Protein AF-A0A650CQJ6-F1 (afdb_monomer_lite)

pLDDT: mean 79.08, std 10.85, range [53.03, 90.56]

Organism: NCBI:txid41675

Sequence (83 aa):
MVKATVGIPSLLRKSLHKTLRALMQQSEDDFDIIITYKGNLTREFEEYEKVLNIRFLEQKEELFEEGLNLVLENADGKNTINY

Structure (mmCIF, N/CA/C/O backbone):
data_AF-A0A650CQJ6-F1
#
_entry.id   AF-A0A650CQJ6-F1
#
loop_
_atom_site.group_PDB
_atom_site.id
_atom_site.type_symbol
_atom_site.label_atom_id
_atom_site.label_alt_id
_atom_site.label_comp_id
_atom_site.label_asym_id
_atom_site.label_entity_id
_atom_site.label_seq_id
_atom_site.pdbx_PDB_ins_code
_atom_site.Cartn_x
_atom_site.Cartn_y
_atom_site.Cartn_z
_atom_site.occupancy
_atom_site.B_iso_or_equiv
_atom_site.auth_seq_id
_atom_site.auth_comp_id
_atom_site.auth_asym_id
_atom_site.auth_atom_id
_atom_site.pdbx_PDB_model_num
ATOM 1 N N . MET A 1 1 ? 12.918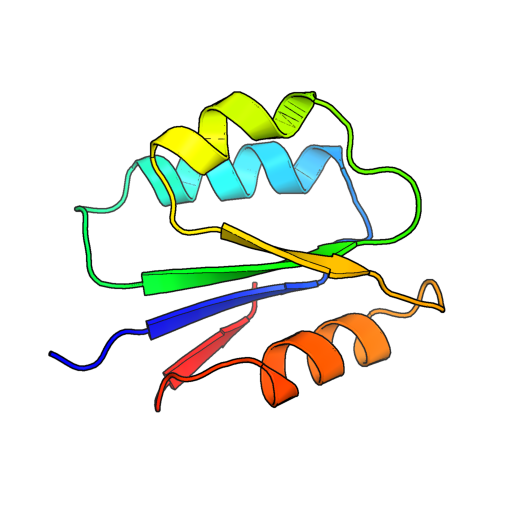 -9.760 -16.319 1.00 53.03 1 MET A N 1
ATOM 2 C CA . MET A 1 1 ? 13.499 -8.901 -15.265 1.00 53.03 1 MET A CA 1
ATOM 3 C C . MET A 1 1 ? 12.944 -9.353 -13.924 1.00 53.03 1 MET A C 1
ATOM 5 O O . MET A 1 1 ? 11.874 -9.951 -13.910 1.00 53.03 1 MET A O 1
ATOM 9 N N . VAL A 1 2 ? 13.697 -9.190 -12.833 1.00 56.94 2 VAL A N 1
ATOM 10 C CA . VAL A 1 2 ? 13.194 -9.493 -11.482 1.00 56.94 2 VAL A CA 1
ATOM 11 C C . VAL A 1 2 ? 12.328 -8.314 -11.065 1.00 56.94 2 VAL A C 1
ATOM 13 O O . VAL A 1 2 ? 12.855 -7.222 -10.902 1.00 56.94 2 VAL A O 1
ATOM 16 N N . LYS A 1 3 ? 11.022 -8.539 -10.927 1.00 70.25 3 LYS A N 1
ATOM 17 C CA . LYS A 1 3 ? 10.080 -7.523 -10.463 1.00 70.25 3 LYS A CA 1
ATOM 18 C C . LYS A 1 3 ? 10.199 -7.399 -8.942 1.00 70.25 3 LYS A C 1
ATOM 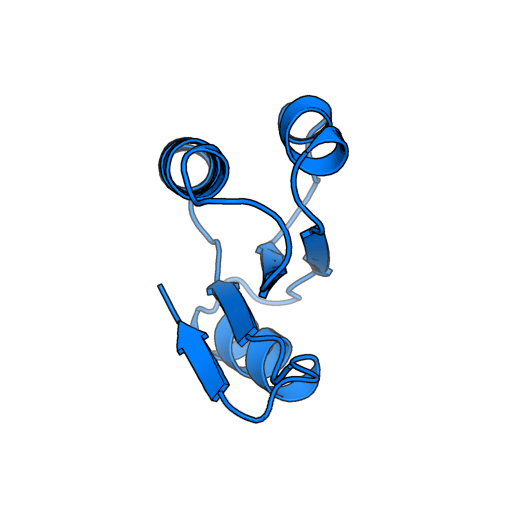20 O O . LYS A 1 3 ? 10.157 -8.414 -8.243 1.00 70.25 3 LYS A O 1
ATOM 25 N N . ALA A 1 4 ? 10.434 -6.195 -8.438 1.00 76.44 4 ALA A N 1
ATOM 26 C CA . ALA A 1 4 ? 10.511 -5.934 -7.005 1.00 76.44 4 ALA A CA 1
ATOM 27 C C . ALA A 1 4 ? 9.103 -5.820 -6.401 1.00 76.44 4 ALA A C 1
ATOM 29 O O . ALA A 1 4 ? 8.142 -5.487 -7.091 1.00 76.44 4 ALA A O 1
ATOM 30 N N . THR A 1 5 ? 8.970 -6.076 -5.101 1.00 84.06 5 THR A N 1
ATOM 31 C CA . THR A 1 5 ? 7.736 -5.763 -4.368 1.00 84.06 5 THR A CA 1
ATOM 32 C C . THR A 1 5 ? 8.031 -4.730 -3.287 1.00 84.06 5 THR A C 1
ATOM 34 O O . THR A 1 5 ? 8.921 -4.922 -2.456 1.00 84.06 5 THR A O 1
ATOM 37 N N . VAL A 1 6 ? 7.282 -3.628 -3.307 1.00 84.56 6 VAL A N 1
ATOM 38 C CA . VAL A 1 6 ? 7.323 -2.563 -2.305 1.00 84.56 6 VAL A CA 1
ATOM 39 C C . VAL A 1 6 ? 6.189 -2.788 -1.315 1.00 84.56 6 VAL A C 1
ATOM 41 O O . VAL A 1 6 ? 5.014 -2.687 -1.664 1.00 84.56 6 VAL A O 1
ATOM 44 N N . GLY A 1 7 ? 6.548 -3.101 -0.076 1.00 84.88 7 GLY A N 1
ATOM 45 C CA . GLY A 1 7 ? 5.610 -3.308 1.016 1.00 84.88 7 GLY A CA 1
ATOM 46 C C . GLY A 1 7 ? 5.442 -2.062 1.871 1.00 84.88 7 GLY A C 1
ATOM 47 O O . GLY A 1 7 ? 6.436 -1.532 2.364 1.00 84.88 7 GLY A O 1
ATOM 48 N N . ILE A 1 8 ? 4.204 -1.608 2.076 1.00 85.88 8 ILE A N 1
ATOM 49 C CA . ILE A 1 8 ? 3.890 -0.435 2.902 1.00 85.88 8 ILE A CA 1
ATOM 50 C C . ILE A 1 8 ? 2.879 -0.831 3.989 1.00 85.88 8 ILE A C 1
ATOM 52 O O . ILE A 1 8 ? 1.667 -0.810 3.741 1.00 85.88 8 ILE A O 1
ATOM 56 N N . PRO A 1 9 ? 3.343 -1.173 5.204 1.00 81.06 9 PRO A N 1
ATOM 57 C CA . PRO A 1 9 ? 2.467 -1.397 6.344 1.00 81.06 9 PRO A CA 1
ATOM 58 C C . PRO A 1 9 ? 1.897 -0.067 6.846 1.00 81.06 9 PRO A C 1
ATOM 60 O O . PRO A 1 9 ? 2.569 0.695 7.542 1.00 81.06 9 PRO A O 1
ATOM 63 N N . SER A 1 10 ? 0.661 0.263 6.463 1.00 73.8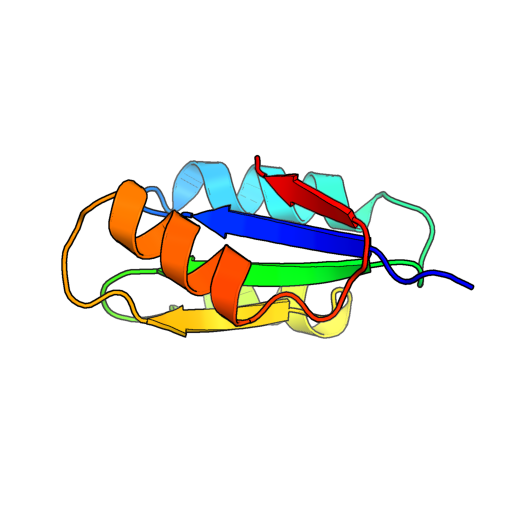1 10 SER A N 1
ATOM 64 C CA . SER A 1 10 ? 0.100 1.588 6.725 1.00 73.81 10 SER A CA 1
ATOM 65 C C . SER A 1 10 ? -0.880 1.594 7.894 1.00 73.81 10 SER A C 1
ATOM 67 O O . SER A 1 10 ? -1.990 1.076 7.813 1.00 73.81 10 SER A O 1
ATOM 69 N N . LEU A 1 11 ? -0.486 2.295 8.960 1.00 66.12 11 LEU A N 1
ATOM 70 C CA . LEU A 1 11 ? -1.389 2.771 10.017 1.00 66.12 11 LEU A CA 1
ATOM 71 C C . LEU A 1 11 ? -1.728 4.271 9.849 1.00 66.12 11 LEU A C 1
ATOM 73 O O . LEU A 1 11 ? -2.578 4.812 10.551 1.00 66.12 11 LEU A O 1
ATOM 77 N N . LEU A 1 12 ? -1.067 4.982 8.919 1.00 60.31 12 LEU A N 1
ATOM 78 C CA . LEU A 1 12 ? -1.063 6.450 8.843 1.00 60.31 12 LEU A CA 1
ATOM 79 C C . LEU A 1 12 ? -1.405 6.971 7.435 1.00 60.31 12 LEU A C 1
ATOM 81 O O . LEU A 1 12 ? -0.596 6.952 6.509 1.00 60.31 12 LEU A O 1
ATOM 85 N N . ARG A 1 13 ? -2.606 7.545 7.297 1.00 68.31 13 ARG A N 1
ATOM 86 C CA . ARG A 1 13 ? -3.175 7.998 6.010 1.00 68.31 13 ARG A CA 1
ATOM 87 C C . ARG A 1 13 ? -2.422 9.169 5.352 1.00 68.31 13 ARG A C 1
ATOM 89 O O . ARG A 1 13 ? -2.324 9.234 4.132 1.00 68.31 13 ARG A O 1
ATOM 96 N N . LYS A 1 14 ? -1.851 10.101 6.132 1.00 67.75 14 LYS A N 1
ATOM 97 C CA . LYS A 1 14 ? -1.183 11.309 5.586 1.00 67.75 14 LYS A CA 1
ATOM 98 C C . LYS A 1 14 ? 0.216 11.048 5.020 1.00 67.75 14 LYS A C 1
ATOM 100 O O . LYS A 1 14 ? 0.627 11.745 4.092 1.00 67.75 14 LYS A O 1
ATOM 105 N N . SER A 1 15 ? 0.965 10.105 5.590 1.00 74.50 15 SER A N 1
ATOM 106 C CA . SER A 1 15 ? 2.291 9.732 5.081 1.00 74.50 15 SER A CA 1
ATOM 107 C C . SER A 1 15 ? 2.172 8.896 3.812 1.00 74.50 15 SER A C 1
ATOM 109 O O . SER A 1 15 ? 2.961 9.102 2.894 1.00 74.50 15 SER A O 1
ATOM 111 N N . LEU A 1 16 ? 1.134 8.058 3.710 1.00 81.81 16 LEU A N 1
ATOM 112 C CA . LEU A 1 16 ? 0.910 7.196 2.552 1.00 81.81 16 LEU A CA 1
ATOM 113 C C . LEU A 1 16 ? 0.815 7.981 1.235 1.00 81.81 16 LEU A C 1
ATOM 115 O O . LEU A 1 16 ? 1.500 7.641 0.278 1.00 81.81 16 LEU A O 1
ATOM 119 N N . HIS A 1 17 ? 0.070 9.091 1.199 1.00 84.81 17 HIS A N 1
ATOM 120 C CA . HIS A 1 17 ? 0.005 9.950 0.007 1.00 84.81 17 HIS A CA 1
ATOM 121 C C . HIS A 1 17 ? 1.371 10.484 -0.436 1.00 84.81 17 HIS A C 1
ATOM 123 O O . HIS A 1 17 ? 1.649 10.570 -1.630 1.00 84.81 17 HIS A O 1
ATOM 129 N N . LYS A 1 18 ? 2.237 10.861 0.514 1.00 85.75 18 LYS A N 1
ATOM 130 C CA . LYS A 1 18 ? 3.583 11.352 0.187 1.00 85.75 18 LYS A CA 1
ATOM 131 C C . LYS A 1 18 ? 4.448 10.229 -0.376 1.00 85.75 18 LYS A C 1
ATOM 133 O O . LYS A 1 18 ? 5.146 10.456 -1.359 1.00 85.75 18 LYS A O 1
ATOM 138 N N . THR A 1 19 ? 4.357 9.038 0.211 1.00 87.12 19 THR A N 1
ATOM 139 C CA . THR A 1 19 ? 5.057 7.845 -0.271 1.00 87.12 19 THR A CA 1
ATOM 140 C C . THR A 1 19 ? 4.611 7.482 -1.686 1.00 87.12 19 THR A C 1
ATOM 142 O O . THR A 1 19 ? 5.452 7.347 -2.568 1.00 87.12 19 THR A O 1
ATOM 145 N N . LEU A 1 20 ? 3.302 7.427 -1.950 1.00 87.38 20 LEU A N 1
ATOM 146 C CA . LEU A 1 20 ? 2.773 7.100 -3.278 1.00 87.38 20 LEU A CA 1
ATOM 147 C C . LEU A 1 20 ? 3.156 8.143 -4.332 1.00 87.38 20 LEU A C 1
ATOM 149 O O . LEU A 1 20 ? 3.593 7.775 -5.418 1.00 87.38 20 LEU A O 1
ATOM 153 N N . ARG A 1 21 ? 3.104 9.440 -4.000 1.00 88.38 21 ARG A N 1
ATOM 154 C CA . ARG A 1 21 ? 3.590 10.503 -4.898 1.00 88.38 21 ARG A CA 1
ATOM 155 C C . ARG A 1 21 ? 5.071 10.367 -5.240 1.00 88.38 21 ARG A C 1
ATOM 157 O O . ARG A 1 21 ? 5.446 10.664 -6.368 1.00 88.38 21 ARG A O 1
ATOM 164 N N . ALA A 1 22 ? 5.904 9.953 -4.287 1.00 86.19 22 ALA A N 1
ATOM 165 C CA . ALA A 1 22 ? 7.321 9.712 -4.543 1.00 86.19 22 ALA A CA 1
ATOM 166 C C . ALA A 1 22 ? 7.534 8.476 -5.434 1.00 86.19 22 ALA A C 1
ATOM 168 O O . ALA A 1 22 ? 8.389 8.498 -6.317 1.00 86.19 22 ALA A O 1
ATOM 169 N N . LEU A 1 23 ? 6.729 7.424 -5.248 1.00 86.56 23 LEU A N 1
ATOM 170 C CA . LEU A 1 23 ? 6.785 6.208 -6.065 1.00 86.56 23 LEU A CA 1
ATOM 171 C C . LEU A 1 23 ? 6.343 6.453 -7.515 1.00 86.56 23 LEU A C 1
ATOM 173 O O . LEU A 1 23 ? 6.965 5.911 -8.420 1.00 86.56 23 LEU A O 1
ATOM 177 N N . MET A 1 24 ? 5.363 7.332 -7.756 1.00 85.69 24 MET A N 1
ATOM 178 C CA . MET A 1 24 ? 4.965 7.751 -9.114 1.00 85.69 24 MET A CA 1
ATOM 179 C C . MET A 1 24 ? 6.085 8.437 -9.915 1.00 85.69 24 MET A C 1
ATOM 181 O O . MET A 1 24 ? 5.966 8.573 -11.126 1.00 85.69 24 MET A O 1
ATOM 185 N N . GLN A 1 25 ? 7.137 8.934 -9.257 1.00 84.00 25 GLN A N 1
ATOM 186 C CA . GLN A 1 25 ? 8.262 9.603 -9.924 1.00 84.00 25 GLN A CA 1
ATOM 187 C C . GLN A 1 25 ? 9.375 8.629 -10.336 1.00 84.00 25 GLN A C 1
ATOM 189 O O . GLN A 1 25 ? 10.347 9.053 -10.961 1.00 84.00 25 GLN A O 1
ATOM 194 N N . GLN A 1 26 ? 9.272 7.348 -9.967 1.00 77.06 26 GLN A N 1
ATOM 195 C CA . GLN A 1 26 ? 10.210 6.318 -10.412 1.00 77.06 26 GLN A CA 1
ATOM 196 C C . GLN A 1 26 ? 9.925 5.944 -11.872 1.00 77.06 26 GLN A C 1
ATOM 198 O O . GLN A 1 26 ? 8.775 5.960 -12.305 1.00 77.06 26 GLN A O 1
ATOM 203 N N . SER A 1 27 ? 10.968 5.614 -12.640 1.00 62.19 27 SER A N 1
ATOM 204 C CA . SER A 1 27 ? 10.814 5.127 -14.016 1.00 62.19 27 SER A CA 1
ATOM 205 C C . SER A 1 27 ? 9.990 3.835 -14.035 1.00 62.19 27 SER A C 1
ATOM 207 O O . SER A 1 27 ? 10.267 2.930 -13.247 1.00 62.19 27 SER A O 1
ATOM 209 N N . GLU A 1 28 ? 8.983 3.794 -14.909 1.00 58.28 28 GLU A N 1
ATOM 210 C CA . GLU A 1 28 ? 7.903 2.801 -14.932 1.00 58.28 28 GLU A CA 1
ATOM 211 C C . GLU A 1 28 ? 8.394 1.341 -15.088 1.00 58.28 28 GLU A C 1
ATOM 213 O O . GLU A 1 28 ? 9.412 1.079 -15.726 1.00 58.28 28 GLU A O 1
ATOM 218 N N . ASP A 1 29 ? 7.620 0.418 -14.495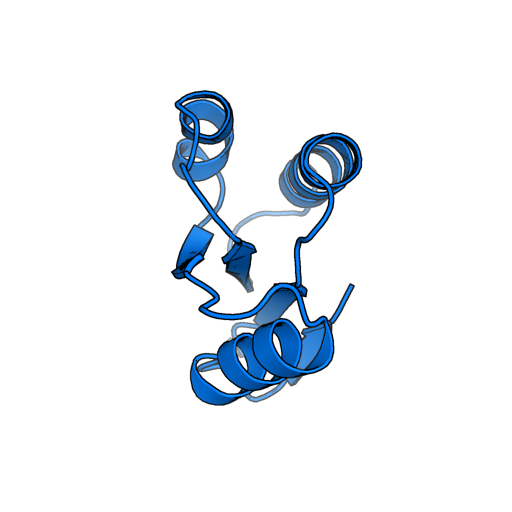 1.00 59.00 29 ASP A N 1
ATOM 219 C CA . ASP A 1 29 ? 7.501 -1.032 -14.776 1.00 59.00 29 ASP A CA 1
ATOM 220 C C . ASP A 1 29 ? 8.157 -2.084 -13.861 1.00 59.00 29 ASP A C 1
ATOM 222 O O . ASP A 1 29 ? 7.740 -3.246 -13.904 1.00 59.00 29 ASP A O 1
ATOM 226 N N . ASP A 1 30 ? 9.085 -1.745 -12.965 1.00 70.38 30 ASP A N 1
ATOM 227 C CA . ASP A 1 30 ? 9.848 -2.798 -12.263 1.00 70.38 30 ASP A CA 1
ATOM 228 C C . ASP A 1 30 ? 9.311 -3.229 -10.887 1.00 70.38 30 ASP A C 1
ATOM 230 O O . ASP A 1 30 ? 9.924 -4.092 -10.249 1.00 70.38 30 ASP A O 1
ATOM 234 N N . PHE A 1 31 ? 8.179 -2.698 -10.401 1.00 79.19 31 PHE A N 1
ATOM 235 C CA . PHE A 1 31 ? 7.697 -3.060 -9.063 1.00 79.19 31 PHE A CA 1
ATOM 236 C C . PHE A 1 31 ? 6.179 -3.135 -8.870 1.00 79.19 31 PHE A C 1
ATOM 238 O O . PHE A 1 31 ? 5.404 -2.359 -9.421 1.00 79.19 31 PHE A O 1
ATOM 245 N N . ASP A 1 32 ? 5.777 -4.086 -8.027 1.00 86.69 32 ASP A N 1
ATOM 246 C CA . ASP A 1 32 ? 4.433 -4.203 -7.461 1.00 86.69 32 ASP A CA 1
ATOM 247 C C . ASP A 1 32 ? 4.395 -3.539 -6.086 1.00 86.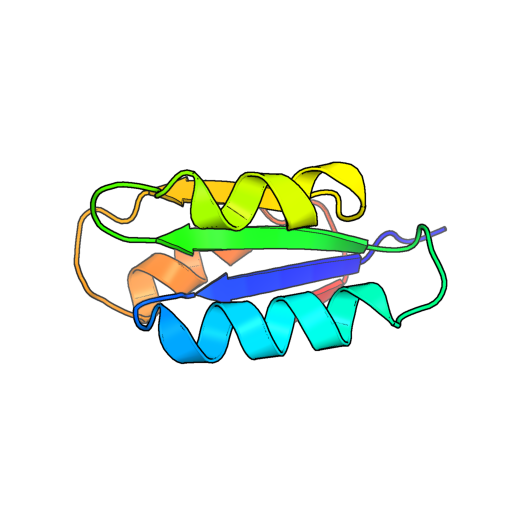69 32 ASP A C 1
ATOM 249 O O . ASP A 1 32 ? 5.343 -3.666 -5.312 1.00 86.69 32 ASP A O 1
ATOM 253 N N . ILE A 1 33 ? 3.301 -2.861 -5.748 1.00 88.50 33 ILE A N 1
ATOM 254 C CA . ILE A 1 33 ? 3.115 -2.263 -4.424 1.00 88.50 33 ILE A CA 1
ATOM 255 C C . ILE A 1 33 ? 2.062 -3.061 -3.660 1.00 88.50 33 ILE A C 1
ATOM 257 O O . ILE A 1 33 ? 0.980 -3.331 -4.176 1.00 88.50 33 ILE A O 1
ATOM 261 N N . ILE A 1 34 ? 2.358 -3.400 -2.408 1.00 90.56 34 ILE A N 1
ATOM 262 C CA . ILE A 1 34 ? 1.400 -3.974 -1.464 1.00 90.56 34 ILE A CA 1
ATOM 263 C C . ILE A 1 34 ? 1.236 -2.996 -0.308 1.00 90.56 34 ILE A C 1
ATOM 265 O O . ILE A 1 34 ? 2.198 -2.684 0.391 1.00 90.56 34 ILE A O 1
ATOM 269 N N . ILE A 1 35 ? 0.012 -2.528 -0.093 1.00 89.50 35 ILE A N 1
ATOM 270 C CA . ILE A 1 35 ? -0.333 -1.631 1.010 1.00 89.50 35 ILE A CA 1
ATOM 271 C C . ILE A 1 35 ? -1.239 -2.395 1.954 1.00 89.50 35 ILE A C 1
ATOM 273 O O . ILE A 1 35 ? -2.328 -2.815 1.560 1.00 89.50 35 ILE A O 1
ATOM 277 N N . THR A 1 36 ? -0.821 -2.545 3.207 1.00 89.62 36 THR A N 1
ATOM 278 C CA . THR A 1 36 ? -1.723 -3.055 4.239 1.00 89.62 36 THR A CA 1
ATOM 279 C C . THR A 1 36 ? -2.381 -1.894 4.976 1.00 89.62 36 THR A C 1
ATOM 281 O O . THR A 1 36 ? -1.743 -0.866 5.207 1.00 89.62 36 THR A O 1
ATOM 284 N N . TYR A 1 37 ? -3.668 -2.024 5.291 1.00 85.75 37 TYR A N 1
ATOM 285 C CA . TYR A 1 37 ? -4.482 -0.944 5.858 1.00 85.75 37 TYR A CA 1
ATOM 286 C C . TYR A 1 37 ? -5.507 -1.476 6.862 1.00 85.75 37 TYR A C 1
ATOM 288 O O . TYR A 1 37 ? -5.894 -2.636 6.791 1.00 85.75 37 TYR A O 1
ATOM 296 N N . LYS A 1 38 ? -6.013 -0.609 7.748 1.00 85.00 38 LYS A N 1
ATOM 297 C CA . LYS A 1 38 ? -7.152 -0.910 8.629 1.00 85.00 38 LYS A CA 1
ATOM 298 C C . LYS A 1 38 ? -8.322 0.050 8.394 1.00 85.00 38 LYS A C 1
ATOM 300 O O . LYS A 1 38 ? -8.141 1.270 8.297 1.00 85.00 38 LYS A O 1
ATOM 305 N N . GLY A 1 39 ? -9.537 -0.497 8.350 1.00 78.25 39 GLY A N 1
ATOM 306 C CA . GLY A 1 39 ? -10.775 0.259 8.145 1.00 78.25 39 GLY A CA 1
ATOM 307 C C . GLY A 1 39 ? -11.013 0.627 6.681 1.00 78.25 39 GLY A C 1
ATOM 308 O O . GLY A 1 39 ? -10.442 0.033 5.784 1.00 78.25 39 GLY A O 1
ATOM 309 N N . ASN A 1 40 ? -11.858 1.619 6.400 1.00 72.56 40 ASN A N 1
ATOM 310 C CA . ASN A 1 40 ? -12.282 1.858 5.015 1.00 72.56 40 ASN A CA 1
ATOM 311 C C . ASN A 1 40 ? -11.185 2.504 4.155 1.00 72.56 40 ASN A C 1
ATOM 313 O O . ASN A 1 40 ? -10.701 3.598 4.488 1.00 72.56 40 ASN A O 1
ATOM 317 N N . LEU A 1 41 ? -10.888 1.860 3.021 1.00 73.06 41 LEU A N 1
ATOM 318 C CA . LEU A 1 41 ? -10.221 2.469 1.872 1.00 73.06 41 LEU A CA 1
ATOM 319 C C . LEU A 1 41 ? -11.098 3.597 1.331 1.00 73.06 41 LEU A C 1
ATOM 321 O O . LEU A 1 41 ? -12.256 3.400 0.962 1.00 73.06 41 LEU A O 1
ATOM 325 N N . THR A 1 42 ? -10.555 4.806 1.335 1.00 67.69 42 THR A N 1
ATOM 326 C CA . THR A 1 42 ? -11.202 5.978 0.754 1.00 67.69 42 THR A CA 1
ATOM 327 C C . THR A 1 42 ? -10.936 6.016 -0.752 1.00 67.69 42 THR A C 1
ATOM 329 O O . THR A 1 42 ? -9.900 5.554 -1.221 1.00 67.69 42 THR A O 1
ATOM 332 N N . ARG A 1 43 ? -11.835 6.646 -1.522 1.00 71.06 43 ARG A N 1
ATOM 333 C CA . ARG A 1 43 ? -11.644 6.925 -2.967 1.00 71.06 43 ARG A CA 1
ATOM 334 C C . ARG A 1 43 ? -10.417 7.794 -3.282 1.00 71.06 43 ARG A C 1
ATOM 336 O O . ARG A 1 43 ? -10.093 8.041 -4.434 1.00 71.06 43 ARG A O 1
ATOM 343 N N . GLU A 1 44 ? -9.740 8.275 -2.248 1.00 75.88 44 GLU A N 1
ATOM 344 C CA . GLU A 1 44 ? -8.563 9.138 -2.302 1.00 75.88 44 GLU A CA 1
ATOM 345 C C . GLU A 1 44 ? -7.354 8.450 -2.958 1.00 75.88 44 GLU A C 1
ATOM 347 O O . GLU A 1 44 ? -6.402 9.135 -3.325 1.00 75.88 44 GLU A O 1
ATOM 352 N N . PHE A 1 45 ? -7.388 7.120 -3.128 1.00 81.31 45 PHE A N 1
ATOM 353 C CA . PHE A 1 45 ? -6.310 6.356 -3.759 1.00 81.31 45 PHE A CA 1
ATOM 354 C C . PHE A 1 45 ? -6.524 6.032 -5.246 1.00 81.31 45 PHE A C 1
ATOM 356 O O . PHE A 1 45 ? -5.570 5.612 -5.901 1.00 81.31 45 PHE A O 1
ATOM 363 N N . GLU A 1 46 ? -7.711 6.317 -5.801 1.00 82.00 46 GLU A N 1
ATOM 364 C CA . GLU A 1 46 ? -8.066 6.006 -7.200 1.00 82.00 46 GLU A CA 1
ATOM 365 C C . GLU A 1 46 ? -7.109 6.663 -8.218 1.00 82.00 46 GLU A C 1
ATOM 367 O O . GLU A 1 46 ? -6.941 6.175 -9.335 1.00 82.00 46 GLU A O 1
ATOM 372 N N . GLU A 1 47 ? -6.483 7.796 -7.869 1.00 85.38 47 GLU A N 1
ATOM 373 C CA . GLU A 1 47 ? -5.492 8.454 -8.731 1.00 85.38 47 GLU A CA 1
ATOM 374 C C . GLU A 1 47 ? -4.167 7.683 -8.819 1.00 85.38 47 GLU A C 1
ATOM 376 O O . GLU A 1 47 ? -3.547 7.673 -9.881 1.00 85.38 47 GLU A O 1
ATOM 381 N N . TYR A 1 48 ? -3.758 7.006 -7.740 1.00 86.94 48 TYR A N 1
ATOM 382 C CA . TYR A 1 48 ? -2.507 6.246 -7.694 1.00 86.94 48 TYR A CA 1
ATOM 383 C C . TYR A 1 48 ? -2.655 4.898 -8.395 1.00 86.94 48 TYR A C 1
ATOM 385 O O . TYR A 1 48 ? -1.754 4.504 -9.125 1.00 86.94 48 TYR A O 1
ATOM 393 N N . GLU A 1 49 ? -3.801 4.228 -8.249 1.00 84.69 49 GLU A N 1
ATOM 394 C CA . GLU A 1 49 ? -4.082 2.928 -8.885 1.00 84.69 49 GLU A CA 1
ATOM 395 C C . GLU A 1 49 ? -4.068 2.981 -10.422 1.00 84.69 49 GLU A C 1
ATOM 397 O O . GLU A 1 49 ? -3.885 1.963 -11.081 1.00 84.69 49 GLU A O 1
ATOM 402 N N . LYS A 1 50 ? -4.244 4.169 -11.018 1.00 85.38 50 LYS A N 1
ATOM 403 C CA . LYS A 1 50 ? -4.170 4.364 -12.478 1.00 85.38 50 LYS A CA 1
ATOM 404 C C . LYS A 1 50 ? -2.748 4.320 -13.032 1.00 85.38 50 LYS A C 1
ATOM 406 O O . LYS A 1 50 ? -2.588 4.147 -14.235 1.00 85.38 50 LYS A O 1
ATOM 411 N N . VAL A 1 51 ? -1.753 4.560 -12.181 1.00 86.31 51 VAL A N 1
ATOM 412 C CA . VAL A 1 51 ? -0.347 4.743 -12.580 1.00 86.31 51 VAL A CA 1
ATOM 413 C C . VAL A 1 51 ? 0.551 3.692 -11.930 1.00 86.31 51 VAL A C 1
ATOM 415 O O . VAL A 1 51 ? 1.546 3.274 -12.507 1.00 86.31 51 VAL A O 1
ATOM 418 N N . LEU A 1 52 ? 0.197 3.242 -10.729 1.00 86.75 52 LEU A N 1
ATOM 419 C CA . LEU A 1 52 ? 0.947 2.283 -9.935 1.00 86.75 52 LEU A CA 1
ATOM 420 C C . LEU A 1 52 ? 0.186 0.957 -9.843 1.00 86.75 52 LEU A C 1
ATOM 422 O O . LEU A 1 52 ? -1.023 0.949 -9.614 1.00 86.75 52 LEU A O 1
ATOM 426 N N . ASN A 1 53 ? 0.898 -0.170 -9.924 1.00 87.75 53 ASN A N 1
ATOM 427 C CA . ASN A 1 53 ? 0.297 -1.479 -9.670 1.00 87.75 53 ASN A CA 1
ATOM 428 C C . ASN A 1 53 ? 0.197 -1.744 -8.160 1.00 87.75 53 ASN A C 1
ATOM 430 O O . ASN A 1 53 ? 1.124 -2.278 -7.547 1.00 87.75 53 ASN A O 1
ATOM 434 N N . ILE A 1 54 ? -0.916 -1.325 -7.559 1.00 88.38 54 ILE A N 1
ATOM 435 C CA . ILE A 1 54 ? -1.149 -1.393 -6.115 1.00 88.38 54 ILE A CA 1
ATOM 436 C C . ILE A 1 54 ? -2.110 -2.539 -5.788 1.00 88.38 54 ILE A C 1
ATOM 438 O O . ILE A 1 54 ? -3.188 -2.651 -6.364 1.00 88.38 54 ILE A O 1
ATOM 442 N N . ARG A 1 55 ? -1.745 -3.361 -4.801 1.00 90.06 55 ARG A N 1
ATOM 443 C CA . ARG A 1 55 ? -2.639 -4.301 -4.119 1.00 90.06 55 ARG A CA 1
ATOM 444 C C . ARG A 1 55 ? -2.868 -3.831 -2.689 1.00 90.06 55 ARG A C 1
ATOM 446 O O . ARG A 1 55 ? -1.913 -3.550 -1.966 1.00 90.06 55 ARG A O 1
ATOM 453 N N . PHE A 1 56 ? -4.127 -3.789 -2.271 1.00 88.25 56 PHE A N 1
ATOM 454 C CA . PHE A 1 56 ? -4.497 -3.451 -0.903 1.00 88.25 56 PHE A CA 1
ATOM 455 C C . PHE A 1 56 ? -4.870 -4.703 -0.113 1.00 88.25 56 PHE A C 1
ATOM 457 O O . PHE A 1 56 ? -5.624 -5.543 -0.600 1.00 88.25 56 PHE A O 1
ATOM 464 N N . LEU A 1 57 ? -4.364 -4.806 1.114 1.00 89.62 57 LEU A N 1
ATOM 465 C CA . LEU A 1 57 ? -4.620 -5.918 2.026 1.00 89.62 57 LEU A CA 1
ATOM 466 C C . LEU A 1 57 ? -5.142 -5.389 3.365 1.00 89.62 57 LEU A C 1
ATOM 468 O O . LEU A 1 57 ? -4.501 -4.563 4.014 1.00 89.62 57 LEU A O 1
ATOM 472 N N . GLU A 1 58 ? -6.310 -5.858 3.785 1.00 88.06 58 GLU A N 1
ATOM 473 C CA . GLU A 1 58 ? -6.899 -5.437 5.055 1.00 88.06 58 GLU A CA 1
ATOM 474 C C . GLU A 1 58 ? -6.214 -6.139 6.240 1.00 88.06 58 GLU A C 1
ATOM 476 O O . GL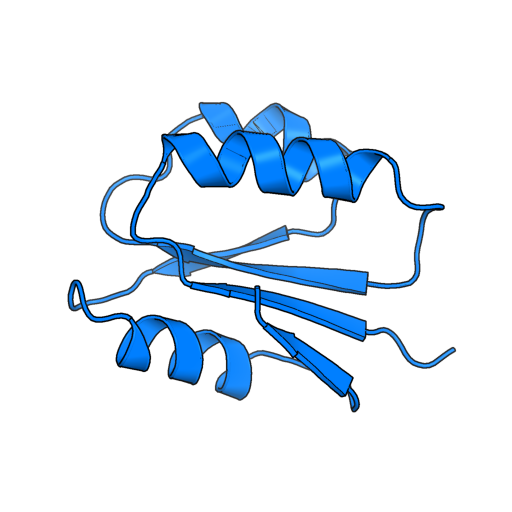U A 1 58 ? -6.060 -7.360 6.250 1.00 88.06 58 GLU A O 1
ATOM 481 N N . GLN A 1 59 ? -5.818 -5.352 7.239 1.00 86.56 59 GLN A N 1
ATOM 482 C CA . GLN A 1 59 ? -5.335 -5.802 8.543 1.00 86.56 59 GLN A CA 1
ATOM 483 C C . GLN A 1 59 ? -6.523 -5.977 9.492 1.00 86.56 59 GLN A C 1
ATOM 485 O O . GLN A 1 59 ? -7.447 -5.156 9.511 1.00 86.56 59 GLN A O 1
ATOM 490 N N . LYS A 1 60 ? -6.480 -7.015 10.326 1.00 85.81 60 LYS A N 1
ATOM 491 C CA . LYS A 1 60 ? -7.479 -7.247 11.374 1.00 85.81 60 LYS A CA 1
ATOM 492 C C . LYS A 1 60 ? -7.158 -6.411 12.610 1.00 85.81 60 LYS A C 1
ATOM 494 O O . LYS A 1 60 ? -8.016 -5.676 13.110 1.00 85.81 60 LYS A O 1
ATOM 499 N N . GLU A 1 61 ? -5.914 -6.461 13.074 1.00 81.31 61 GLU A N 1
ATOM 500 C CA . GLU A 1 61 ? -5.421 -5.674 14.199 1.00 81.31 61 GLU A CA 1
ATOM 501 C C . GLU A 1 61 ? -4.704 -4.407 13.719 1.00 81.31 61 GLU A C 1
ATOM 503 O O . GLU A 1 61 ? -4.336 -4.258 12.561 1.00 81.31 61 GLU A O 1
ATOM 508 N N . GLU A 1 62 ? -4.548 -3.425 14.610 1.00 79.31 62 GLU A N 1
ATOM 509 C CA . GLU A 1 62 ? -3.807 -2.187 14.303 1.00 79.31 62 GLU A CA 1
ATOM 510 C C . GLU A 1 62 ? -2.324 -2.346 14.670 1.00 79.31 62 GLU A C 1
ATOM 512 O O . GLU A 1 62 ? -1.735 -1.527 15.375 1.00 79.31 62 GLU A O 1
ATOM 517 N N . LEU A 1 63 ? -1.739 -3.473 14.256 1.00 83.69 63 LEU A N 1
ATOM 518 C CA . LEU A 1 63 ? -0.388 -3.881 14.618 1.00 83.69 63 LEU A CA 1
ATOM 519 C C . LEU A 1 63 ? 0.515 -3.830 13.390 1.00 83.69 63 LEU A C 1
ATOM 521 O O . LEU A 1 63 ? 0.276 -4.501 12.389 1.00 83.69 63 LEU A O 1
ATOM 525 N N . PHE A 1 64 ? 1.607 -3.074 13.498 1.00 83.62 64 PHE A N 1
ATOM 526 C CA . PHE A 1 64 ? 2.596 -2.962 12.424 1.00 83.62 64 PHE A CA 1
ATOM 527 C C . PHE A 1 64 ? 3.143 -4.332 11.990 1.00 83.62 64 PHE A C 1
ATOM 529 O O . PHE A 1 64 ? 3.313 -4.576 10.800 1.00 83.62 64 PHE A O 1
ATOM 536 N N . GLU A 1 65 ? 3.377 -5.234 12.946 1.00 86.94 65 GLU A N 1
ATOM 537 C CA . GLU A 1 65 ? 3.899 -6.580 12.685 1.00 86.94 65 GLU A CA 1
ATOM 538 C C . GLU A 1 65 ? 2.931 -7.439 11.859 1.00 86.94 65 GLU A C 1
ATOM 540 O O . GLU A 1 65 ? 3.366 -8.137 10.948 1.00 86.94 65 GLU A O 1
ATOM 545 N N . GLU A 1 66 ? 1.619 -7.331 12.095 1.00 88.38 66 GLU A N 1
ATOM 546 C CA . GLU A 1 66 ? 0.619 -7.992 11.247 1.00 88.38 66 GLU A CA 1
ATOM 547 C C . GLU A 1 66 ? 0.675 -7.441 9.820 1.00 88.38 66 GLU A C 1
ATOM 549 O O . GLU A 1 66 ? 0.753 -8.203 8.856 1.00 88.38 66 GLU A O 1
ATOM 554 N N . GLY A 1 67 ? 0.696 -6.113 9.684 1.00 88.75 67 GLY A N 1
ATOM 555 C CA . GLY A 1 67 ? 0.808 -5.460 8.385 1.00 88.75 67 GLY A CA 1
ATOM 556 C C . GLY A 1 67 ? 2.081 -5.849 7.627 1.00 88.75 67 GLY A C 1
ATOM 557 O O . GLY A 1 67 ? 2.037 -6.011 6.409 1.00 88.75 67 GLY A O 1
ATOM 558 N N . LEU A 1 68 ? 3.202 -6.029 8.324 1.00 87.44 68 LEU A N 1
ATOM 559 C CA . LEU A 1 68 ? 4.454 -6.484 7.724 1.00 87.44 68 LEU A CA 1
ATOM 560 C C . LEU A 1 68 ? 4.381 -7.957 7.297 1.00 87.44 68 LEU A C 1
ATOM 562 O O . LEU A 1 68 ? 4.793 -8.285 6.186 1.00 87.44 68 LEU A O 1
ATOM 566 N N . ASN A 1 69 ? 3.828 -8.834 8.134 1.00 89.00 69 ASN A N 1
ATOM 567 C CA . ASN A 1 69 ? 3.678 -10.254 7.804 1.00 89.00 69 ASN A CA 1
ATOM 568 C C . ASN A 1 69 ? 2.783 -10.455 6.576 1.00 89.00 69 ASN A C 1
ATOM 570 O O . ASN A 1 69 ? 3.159 -11.184 5.663 1.00 89.00 69 ASN A O 1
ATOM 574 N N . LEU A 1 70 ? 1.668 -9.725 6.488 1.00 89.94 70 LEU A N 1
ATOM 575 C CA . LEU A 1 70 ? 0.782 -9.755 5.321 1.00 89.94 70 LEU A CA 1
ATOM 576 C C . LEU A 1 70 ? 1.497 -9.337 4.031 1.00 89.94 70 LEU A C 1
ATOM 578 O O . LEU A 1 70 ? 1.304 -9.959 2.989 1.00 89.94 70 LEU A O 1
ATOM 582 N N . VAL A 1 71 ? 2.341 -8.303 4.087 1.00 89.81 71 VAL A N 1
ATOM 583 C CA . VAL A 1 71 ? 3.181 -7.906 2.947 1.00 89.81 71 VAL A CA 1
ATOM 584 C C . VAL A 1 71 ? 4.108 -9.050 2.539 1.00 89.81 71 VAL A C 1
ATOM 586 O O . VAL A 1 71 ? 4.181 -9.377 1.357 1.00 89.81 71 VAL A O 1
ATOM 589 N N . LEU A 1 72 ? 4.813 -9.650 3.502 1.00 87.44 72 LEU A N 1
ATOM 590 C CA . LEU A 1 72 ? 5.802 -10.697 3.240 1.00 87.44 72 LEU A CA 1
ATOM 591 C C . LEU A 1 72 ? 5.167 -11.965 2.658 1.00 87.44 72 LEU A C 1
ATOM 593 O O . LEU A 1 72 ? 5.735 -12.559 1.748 1.00 87.44 72 LEU A O 1
ATOM 597 N N . GLU A 1 73 ? 3.986 -12.352 3.137 1.00 89.38 73 GLU A N 1
ATOM 598 C CA . GLU A 1 73 ? 3.239 -13.517 2.645 1.00 89.38 73 GLU A CA 1
ATOM 599 C C . GLU A 1 73 ? 2.717 -13.345 1.212 1.00 89.38 73 GLU A C 1
ATOM 601 O O . GLU A 1 73 ? 2.509 -14.333 0.511 1.00 89.38 73 GLU A O 1
ATOM 606 N N . ASN A 1 74 ? 2.499 -12.101 0.774 1.00 87.00 74 ASN A N 1
ATOM 607 C CA . ASN A 1 74 ? 1.882 -11.785 -0.517 1.00 87.00 74 ASN A CA 1
ATOM 608 C C . ASN A 1 74 ? 2.870 -11.194 -1.536 1.00 87.00 74 ASN A C 1
ATOM 610 O O . ASN A 1 74 ? 2.483 -10.880 -2.665 1.00 87.00 74 ASN A O 1
ATOM 614 N N . ALA A 1 75 ? 4.135 -11.004 -1.159 1.00 84.12 75 ALA A N 1
ATOM 615 C CA . ALA A 1 75 ? 5.167 -10.525 -2.064 1.00 84.12 75 ALA A CA 1
ATOM 616 C C . ALA A 1 75 ? 5.632 -11.657 -2.995 1.00 84.12 75 ALA A C 1
ATOM 618 O O . ALA A 1 75 ? 6.208 -12.646 -2.555 1.00 84.12 75 ALA A O 1
ATOM 619 N N . ASP A 1 76 ? 5.422 -11.480 -4.301 1.00 69.19 76 ASP A N 1
ATOM 620 C CA . ASP A 1 76 ? 5.814 -12.452 -5.336 1.00 69.19 76 ASP A CA 1
ATOM 621 C C . ASP A 1 76 ? 7.278 -12.262 -5.806 1.00 69.19 76 ASP A C 1
ATOM 623 O O . ASP A 1 76 ? 7.800 -13.022 -6.628 1.00 69.19 76 ASP A O 1
ATOM 627 N N . GLY A 1 77 ? 7.968 -11.234 -5.298 1.00 57.31 77 GLY A N 1
ATOM 628 C CA . GLY A 1 77 ? 9.327 -10.864 -5.687 1.00 57.31 77 GLY A CA 1
ATOM 629 C C . GLY A 1 77 ? 10.421 -11.530 -4.845 1.00 57.31 77 GLY A C 1
ATOM 630 O O . GLY A 1 77 ? 10.347 -11.587 -3.623 1.00 57.31 77 GLY A O 1
ATOM 631 N N . LYS A 1 78 ? 11.527 -11.938 -5.489 1.00 55.50 78 LYS A N 1
ATOM 632 C CA . LYS A 1 78 ? 12.771 -12.384 -4.813 1.00 55.50 78 LYS A CA 1
ATOM 633 C C . LYS A 1 78 ? 13.397 -11.316 -3.894 1.00 55.50 78 LYS A C 1
ATOM 635 O O . LYS A 1 78 ? 14.253 -11.669 -3.088 1.00 55.50 78 LYS A O 1
ATOM 640 N N . ASN A 1 79 ? 12.998 -10.048 -4.038 1.00 57.66 79 ASN A N 1
ATOM 641 C CA . ASN A 1 79 ? 13.463 -8.902 -3.260 1.00 57.66 79 ASN A CA 1
ATOM 642 C C . ASN A 1 79 ? 12.253 -8.084 -2.773 1.00 57.66 79 ASN A C 1
ATOM 644 O O . ASN A 1 79 ? 11.553 -7.478 -3.590 1.00 57.66 79 ASN A O 1
ATOM 648 N N . THR A 1 80 ? 12.054 -8.031 -1.456 1.00 58.97 80 THR A N 1
ATOM 649 C CA . THR A 1 80 ? 11.040 -7.188 -0.804 1.00 58.97 80 THR A CA 1
ATOM 650 C C . THR A 1 80 ? 11.725 -5.986 -0.164 1.00 58.97 80 THR A C 1
ATOM 652 O O . THR A 1 80 ? 12.661 -6.158 0.620 1.00 58.97 80 THR A O 1
ATOM 655 N N . ILE A 1 81 ? 11.271 -4.774 -0.488 1.00 62.91 81 ILE A N 1
ATOM 656 C CA . ILE A 1 81 ? 11.731 -3.537 0.158 1.00 62.91 81 ILE A CA 1
ATOM 657 C C . ILE A 1 81 ? 10.576 -2.995 1.004 1.00 62.91 81 ILE A C 1
ATOM 659 O O . ILE A 1 81 ? 9.499 -2.717 0.477 1.00 62.91 81 ILE A O 1
ATOM 663 N N . ASN A 1 82 ? 10.808 -2.863 2.311 1.00 59.06 82 ASN A N 1
ATOM 664 C CA . ASN A 1 82 ? 9.823 -2.375 3.276 1.00 59.06 82 ASN A CA 1
ATOM 665 C C . ASN A 1 82 ? 10.142 -0.921 3.643 1.00 59.06 82 ASN A C 1
ATOM 667 O O . ASN A 1 82 ? 11.288 -0.627 3.997 1.00 59.06 82 ASN A O 1
ATOM 671 N N . TYR A 1 83 ? 9.142 -0.042 3.554 1.00 57.50 83 TYR A N 1
ATOM 672 C CA . TYR A 1 83 ? 9.237 1.386 3.889 1.00 57.50 83 TYR A CA 1
ATOM 673 C C . TYR A 1 83 ? 8.299 1.770 5.031 1.00 57.50 83 TYR A C 1
ATOM 675 O O . TYR A 1 83 ? 7.199 1.177 5.121 1.00 57.50 83 TYR A O 1
#

Secondary structure (DSSP, 8-state):
---EEEEEE-S-HHHHHHHHHHHTTSPTTSEEEEEEE-SPPPGGGHHHHTTS-EEEEE-SSS-HHHHHHHHHHH--SSSEEE-

Foldseek 3Di:
DFAEEEAEEDPDDPVVVVVLVVVLPDDDDRYAYEYEYEDDDDCVCVVSVVRHRYDYHYDPDSDSVSSVVVSVVPTPGPHYDYD

Radius of gyration: 12.14 Å; chains: 1; bounding box: 26×25×30 Å